Protein AF-A0A7C2ZK79-F1 (afdb_monomer)

Mean predicted aligned error: 15.98 Å

Secondary structure (DSSP, 8-state):
------HHHHHHHHH--HHHHHHHHHHHHHHHHHHHTTHHHHHHHHTSHHHHHHHHHHHHSHHHHHHHTTHHHH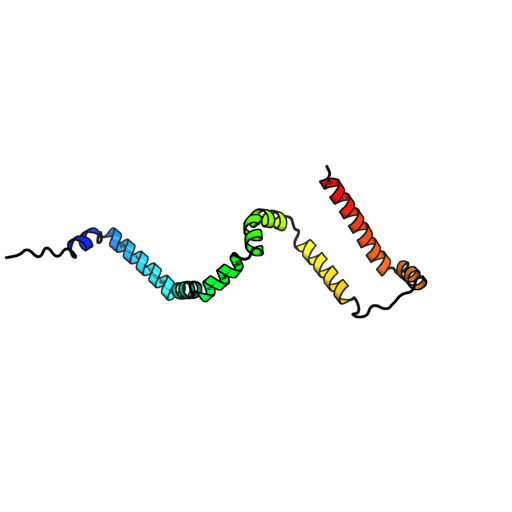HHHHTTS-HHHHHHHHHHHHHHHHHS-SSPPP--HHHHHHHTTSHHHHHHHHHHHHHHHHHHHHHHHT--

Sequence (144 aa):
MMAEKNIGSVKLDRILTEDKIEALDKTLQLLSKLNELGILDTVTDILEPEVIERAASLIINPSTLRIVDRIDQLTGTLGKIDYDTLEKRINLLNEALKSIPEKPKRIGLLGLLGELRDPDVQRGMGVLIELLKAIGKAAEKQQK

Structure (mmCIF, N/CA/C/O backbone):
data_AF-A0A7C2ZK79-F1
#
_entry.id   AF-A0A7C2ZK79-F1
#
loop_
_atom_site.group_PDB
_atom_site.id
_atom_site.type_symbol
_atom_site.label_atom_id
_atom_site.label_alt_id
_atom_site.label_comp_id
_atom_site.label_asym_id
_atom_site.label_entity_id
_atom_site.label_seq_id
_atom_site.pdbx_PDB_ins_code
_atom_site.Cartn_x
_atom_site.Cartn_y
_atom_site.Cartn_z
_atom_site.occupancy
_atom_site.B_iso_or_equiv
_atom_site.auth_seq_id
_atom_site.auth_comp_id
_atom_site.auth_asym_id
_atom_site.auth_atom_id
_atom_site.pdbx_PDB_model_num
ATOM 1 N N . MET A 1 1 ? -27.355 4.514 75.782 1.00 40.47 1 MET A N 1
ATOM 2 C CA . MET A 1 1 ? -27.438 3.362 74.862 1.00 40.47 1 MET A CA 1
ATOM 3 C C . MET A 1 1 ? -27.379 3.931 73.453 1.00 40.47 1 MET A C 1
ATOM 5 O O . MET A 1 1 ? -28.316 4.604 73.045 1.00 40.47 1 MET A O 1
ATOM 9 N N . MET A 1 2 ? -26.206 3.859 72.823 1.00 41.50 2 MET A N 1
ATOM 10 C CA . MET A 1 2 ? -25.909 4.542 71.561 1.00 41.50 2 MET A CA 1
ATOM 11 C C . MET A 1 2 ? -26.479 3.760 70.375 1.00 41.50 2 MET A C 1
ATOM 13 O O . MET A 1 2 ? -26.334 2.544 70.310 1.00 41.50 2 MET A O 1
ATOM 17 N N . ALA A 1 3 ? -27.125 4.470 69.451 1.00 49.81 3 ALA A N 1
ATOM 18 C CA . ALA A 1 3 ? -27.563 3.938 68.170 1.00 49.81 3 ALA A CA 1
ATOM 19 C C . ALA A 1 3 ? -26.399 4.015 67.171 1.00 49.81 3 ALA A C 1
ATOM 21 O O . ALA A 1 3 ? -26.182 5.048 66.538 1.00 49.81 3 ALA A O 1
ATOM 22 N N . GLU A 1 4 ? -25.654 2.921 67.019 1.00 47.38 4 GLU A N 1
ATOM 23 C CA . GLU A 1 4 ? -24.783 2.716 65.859 1.00 47.38 4 GLU A CA 1
ATOM 24 C C . GLU A 1 4 ? -25.659 2.459 64.629 1.00 47.38 4 GLU A C 1
ATOM 26 O O . GLU A 1 4 ? -26.012 1.331 64.283 1.00 47.38 4 GLU A O 1
ATOM 31 N N . LYS A 1 5 ? -26.061 3.540 63.960 1.00 54.28 5 LYS A N 1
ATOM 32 C CA . LYS A 1 5 ? -26.678 3.444 62.641 1.00 54.28 5 LYS A CA 1
ATOM 33 C C . LYS A 1 5 ? -25.572 3.121 61.640 1.00 54.28 5 LYS A C 1
ATOM 35 O O . LYS A 1 5 ? -24.847 4.002 61.191 1.00 54.28 5 LYS A O 1
ATOM 40 N N . ASN A 1 6 ? -25.441 1.834 61.341 1.00 50.75 6 ASN A N 1
ATOM 41 C CA . ASN A 1 6 ? -24.467 1.246 60.432 1.00 50.75 6 ASN A CA 1
ATOM 42 C C . ASN A 1 6 ? -24.589 1.852 59.013 1.00 50.75 6 ASN A C 1
ATOM 44 O O . ASN A 1 6 ? -25.442 1.452 58.217 1.00 50.75 6 ASN A O 1
ATOM 48 N N . ILE A 1 7 ? -23.745 2.845 58.708 1.00 53.59 7 ILE A N 1
ATOM 49 C CA . ILE A 1 7 ? -23.751 3.667 57.478 1.00 53.59 7 ILE A CA 1
ATOM 50 C C . ILE A 1 7 ? -23.552 2.819 56.199 1.00 53.59 7 ILE A C 1
ATOM 52 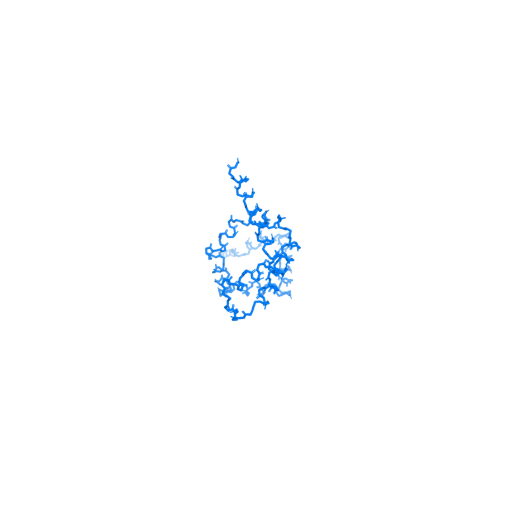O O . ILE A 1 7 ? -23.928 3.254 55.109 1.00 53.59 7 ILE A O 1
ATOM 56 N N . GLY A 1 8 ? -23.025 1.594 56.321 1.00 53.53 8 GLY A N 1
ATOM 57 C CA . GLY A 1 8 ? -22.882 0.649 55.208 1.00 53.53 8 GLY A CA 1
ATOM 58 C C . GLY A 1 8 ? -24.215 0.099 54.690 1.00 53.53 8 GLY A C 1
ATOM 59 O O . GLY A 1 8 ? -24.452 0.113 53.486 1.00 53.53 8 GLY A O 1
ATOM 60 N N . SER A 1 9 ? -25.120 -0.305 55.588 1.00 49.38 9 SER A N 1
ATOM 61 C CA . SER A 1 9 ? -26.393 -0.963 55.230 1.00 49.38 9 SER A CA 1
ATOM 62 C C . SER A 1 9 ? -27.324 -0.081 54.381 1.00 49.38 9 SER A C 1
ATOM 64 O O . SER A 1 9 ? -27.841 -0.510 53.358 1.00 49.38 9 SER A O 1
ATOM 66 N N . VAL A 1 10 ? -27.423 1.210 54.710 1.00 52.44 10 VAL A N 1
ATOM 67 C CA . VAL A 1 10 ? -28.353 2.155 54.058 1.00 52.44 10 VAL A CA 1
ATOM 68 C C . VAL A 1 10 ? -27.939 2.521 52.620 1.00 52.44 10 VAL A C 1
ATOM 70 O O . VAL A 1 10 ? -28.767 2.971 51.825 1.00 52.44 10 VAL A O 1
ATOM 73 N N . LYS A 1 11 ? -26.658 2.358 52.260 1.00 59.22 11 LYS A N 1
ATOM 74 C CA . LYS A 1 11 ? -26.168 2.617 50.893 1.00 59.22 11 LYS A CA 1
ATOM 75 C C . LYS A 1 11 ? -26.383 1.425 49.961 1.00 59.22 11 LYS A C 1
ATOM 77 O O . LYS A 1 11 ? -26.654 1.648 48.785 1.00 59.22 11 LYS A O 1
ATOM 82 N N . LEU A 1 12 ? -26.300 0.200 50.482 1.00 56.06 12 LEU A N 1
ATOM 83 C CA . LEU A 1 12 ? -26.567 -1.024 49.722 1.00 56.06 12 LEU A CA 1
ATOM 84 C C . LEU A 1 12 ? -28.049 -1.117 49.335 1.00 56.06 12 LEU A C 1
ATOM 86 O O . LEU A 1 12 ? -28.350 -1.307 48.160 1.00 56.06 12 LEU A O 1
ATOM 90 N N . ASP A 1 13 ? -28.965 -0.810 50.253 1.00 57.34 13 ASP A N 1
ATOM 91 C CA . ASP A 1 13 ? -30.415 -0.900 50.007 1.00 57.34 13 ASP A CA 1
ATOM 92 C C . ASP A 1 13 ? -30.933 0.071 48.922 1.00 57.34 13 ASP A C 1
ATOM 94 O O . ASP A 1 13 ? -31.960 -0.168 48.295 1.00 57.34 13 ASP A O 1
ATOM 98 N N . ARG A 1 14 ? -30.212 1.170 48.645 1.00 59.53 14 ARG A N 1
ATOM 99 C CA . ARG A 1 14 ? -30.534 2.118 47.552 1.00 59.53 14 ARG A CA 1
ATOM 100 C C . ARG A 1 14 ? -29.966 1.714 46.185 1.00 59.53 14 ARG A C 1
ATOM 102 O O . ARG A 1 14 ? -30.394 2.248 45.157 1.00 59.53 14 ARG A O 1
ATOM 109 N N . ILE A 1 15 ? -28.974 0.828 46.164 1.00 58.50 15 ILE A N 1
ATOM 110 C CA . ILE A 1 15 ? -28.309 0.335 44.947 1.00 58.50 15 ILE A CA 1
ATOM 111 C C . ILE A 1 15 ? -28.916 -1.012 44.521 1.00 58.50 15 ILE A C 1
ATOM 113 O O . ILE A 1 15 ? -28.990 -1.293 43.330 1.00 58.50 15 ILE A O 1
ATOM 117 N N . LEU A 1 16 ? -29.451 -1.775 45.474 1.00 61.22 16 LEU A N 1
ATOM 118 C CA . LEU A 1 16 ? -30.110 -3.071 45.307 1.00 61.22 16 LEU A CA 1
ATOM 119 C C . LEU A 1 16 ? -31.608 -2.930 44.969 1.00 61.22 16 LEU A C 1
ATOM 121 O O . LEU A 1 16 ? -32.470 -3.491 45.636 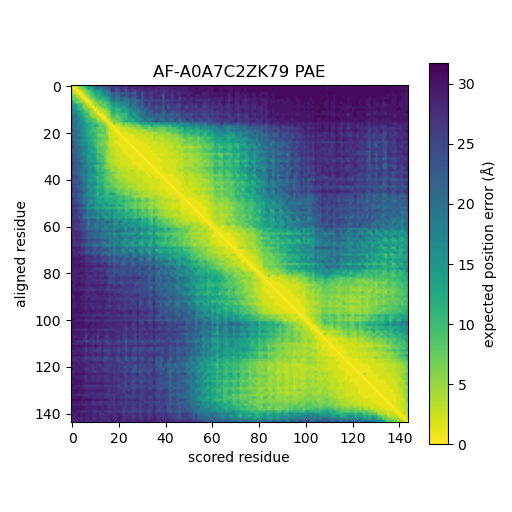1.00 61.22 16 LEU A O 1
ATOM 125 N N . THR A 1 17 ? -31.931 -2.151 43.935 1.00 70.94 17 THR A N 1
ATOM 126 C CA . THR A 1 17 ? -33.253 -2.281 43.283 1.00 70.94 17 THR A CA 1
ATOM 127 C C . THR A 1 17 ? -33.209 -3.508 42.378 1.00 70.94 17 THR A C 1
ATOM 129 O O . THR A 1 17 ? -32.166 -3.765 41.783 1.00 70.94 17 THR A O 1
ATOM 132 N N . GLU A 1 18 ? -34.305 -4.261 42.283 1.00 71.06 18 GLU A N 1
ATOM 133 C CA . GLU A 1 18 ? -34.374 -5.530 41.537 1.00 71.06 18 GLU A CA 1
ATOM 134 C C . GLU A 1 18 ? -33.827 -5.382 40.101 1.00 71.06 18 GLU A C 1
ATOM 136 O O . GLU A 1 18 ? -32.938 -6.129 39.696 1.00 71.06 18 GLU A O 1
ATOM 141 N N . ASP A 1 19 ? -34.188 -4.290 39.420 1.00 75.81 19 ASP A N 1
ATOM 142 C CA . ASP A 1 19 ? -33.691 -3.939 38.081 1.00 75.81 19 ASP A CA 1
ATOM 143 C C . ASP A 1 19 ? -32.167 -3.707 38.017 1.00 75.81 19 ASP A C 1
ATOM 145 O O . ASP A 1 19 ? -31.501 -4.061 37.041 1.00 75.81 19 ASP A O 1
ATOM 149 N N . LYS A 1 20 ? -31.576 -3.094 39.052 1.00 79.75 20 LYS A N 1
ATOM 150 C CA . LYS A 1 20 ? -30.123 -2.853 39.115 1.00 79.75 20 LYS A CA 1
ATOM 151 C C . LYS A 1 20 ? -29.357 -4.129 39.434 1.00 79.75 20 LYS A C 1
ATOM 153 O O . LYS A 1 20 ? -28.240 -4.291 38.947 1.00 79.75 20 LYS A O 1
ATOM 158 N N . ILE A 1 21 ? -29.950 -5.021 40.228 1.00 80.62 21 ILE A N 1
ATOM 159 C CA . ILE A 1 21 ? -29.392 -6.346 40.510 1.00 80.62 21 ILE A CA 1
ATOM 160 C C . ILE A 1 21 ? -29.382 -7.178 39.226 1.00 80.62 21 ILE A C 1
ATOM 162 O O . ILE A 1 21 ? -28.357 -7.773 38.908 1.00 80.62 21 ILE A O 1
ATOM 166 N N . GLU A 1 22 ? -30.460 -7.150 38.440 1.00 83.38 22 GLU A N 1
ATOM 167 C CA . GLU A 1 22 ? -30.522 -7.851 37.154 1.00 83.38 22 GLU A CA 1
ATOM 168 C C . GLU A 1 22 ? -29.519 -7.283 36.130 1.00 83.38 22 GLU A C 1
ATOM 170 O O . GLU A 1 22 ? -28.836 -8.032 35.429 1.00 83.38 22 GLU A O 1
ATOM 175 N N . ALA A 1 23 ? -29.377 -5.956 36.051 1.00 84.12 23 ALA A N 1
ATOM 176 C CA . ALA A 1 23 ? -28.387 -5.323 35.177 1.00 84.12 23 ALA A CA 1
ATOM 177 C C . ALA A 1 23 ? -26.939 -5.663 35.584 1.00 84.12 23 ALA A C 1
ATOM 179 O O . ALA A 1 23 ? -26.082 -5.877 34.718 1.00 84.12 23 ALA A O 1
ATOM 180 N N . LEU A 1 24 ? -26.665 -5.740 36.891 1.00 87.06 24 LEU A N 1
ATOM 181 C CA . LEU A 1 24 ? -25.377 -6.189 37.421 1.00 87.06 24 LEU A CA 1
ATOM 182 C C . LEU A 1 24 ? -25.127 -7.660 37.093 1.00 87.06 24 LEU A C 1
ATOM 184 O O . LEU A 1 24 ? -24.045 -7.975 36.609 1.00 87.06 24 LEU A O 1
ATOM 188 N N . ASP A 1 25 ? -26.120 -8.531 37.274 1.00 88.19 25 ASP A N 1
ATOM 189 C CA . ASP A 1 25 ? -26.020 -9.952 36.932 1.00 88.19 25 ASP A CA 1
ATOM 190 C C . ASP A 1 25 ? -25.711 -10.150 35.441 1.00 88.19 25 ASP A C 1
ATOM 192 O O . ASP A 1 25 ? -24.749 -10.827 35.086 1.00 88.19 25 ASP A O 1
ATOM 196 N N . LYS A 1 26 ? -26.421 -9.450 34.550 1.00 89.56 26 LYS A N 1
ATOM 197 C CA . LYS A 1 26 ? -26.140 -9.472 33.103 1.00 89.56 26 LYS A CA 1
ATOM 198 C C . LYS A 1 26 ? -24.738 -8.965 32.759 1.00 89.56 26 LYS A C 1
ATOM 200 O O . LYS A 1 26 ? -24.085 -9.521 31.877 1.00 89.56 26 LYS A O 1
ATOM 205 N N . THR A 1 27 ? -24.264 -7.927 33.448 1.00 91.38 27 THR A N 1
ATOM 206 C CA . THR A 1 27 ? -22.908 -7.386 33.253 1.00 91.38 27 THR A CA 1
ATOM 207 C C . THR A 1 27 ? -21.849 -8.376 33.730 1.00 91.38 27 THR A C 1
ATOM 209 O O . THR A 1 27 ? -20.861 -8.600 33.033 1.00 91.38 27 THR A O 1
ATOM 212 N N . LEU A 1 28 ? -22.069 -9.014 34.881 1.00 91.25 28 LEU A N 1
ATOM 213 C CA . LEU A 1 28 ? -21.190 -10.050 35.413 1.00 91.25 28 LEU A CA 1
ATOM 214 C C . LEU A 1 28 ? -21.165 -11.270 34.491 1.00 91.25 28 LEU A C 1
ATOM 216 O O . LEU A 1 28 ? -20.084 -11.735 34.159 1.00 91.25 28 LEU A O 1
ATOM 220 N N . GLN A 1 29 ? -22.316 -11.722 33.986 1.00 93.00 29 GLN A N 1
ATOM 221 C CA . GLN A 1 29 ? -22.384 -12.804 33.000 1.00 93.00 29 GLN A CA 1
ATOM 222 C C . GLN A 1 29 ? -21.651 -12.457 31.699 1.00 93.00 29 GLN A C 1
ATOM 224 O O . GLN A 1 29 ? -20.992 -13.319 31.119 1.00 93.00 29 GLN A O 1
ATOM 229 N N . LEU A 1 30 ? -21.748 -11.210 31.224 1.00 92.38 30 LEU A N 1
ATOM 230 C CA . LEU A 1 30 ? -20.982 -10.754 30.064 1.00 92.38 30 LEU A CA 1
ATOM 231 C C . LEU A 1 30 ? -19.480 -10.811 30.353 1.00 92.38 30 LEU A C 1
ATOM 233 O O . LEU A 1 30 ? -18.743 -11.382 29.556 1.00 92.38 30 LEU A O 1
ATOM 237 N N . LEU A 1 31 ? -19.035 -10.274 31.491 1.00 91.88 31 LEU A N 1
ATOM 238 C CA . LEU A 1 31 ? -17.630 -10.328 31.898 1.00 91.88 31 LEU A CA 1
ATOM 239 C C . LEU A 1 31 ? -17.140 -11.773 32.037 1.00 91.88 31 LEU A C 1
ATOM 241 O O . LEU A 1 31 ? -16.062 -12.088 31.546 1.00 91.88 31 LEU A O 1
ATOM 245 N N . SER A 1 32 ? -17.949 -12.667 32.610 1.00 92.75 32 SER A N 1
ATOM 246 C CA . SER A 1 32 ? -17.642 -14.097 32.697 1.00 92.75 32 SER A CA 1
ATOM 247 C C . SER A 1 32 ? -17.501 -14.734 31.318 1.00 92.75 32 SER A C 1
ATOM 249 O O . SER A 1 32 ? -16.518 -15.423 31.081 1.00 92.75 32 SER A O 1
ATOM 251 N N . LYS A 1 33 ? -18.406 -14.449 30.373 1.00 91.31 33 LYS A N 1
ATOM 252 C CA . LYS A 1 33 ? -18.291 -14.952 28.993 1.00 91.31 33 LYS A CA 1
ATOM 253 C C . LYS A 1 33 ? -17.056 -14.408 28.281 1.00 91.31 33 LYS A C 1
ATOM 255 O O . LYS A 1 33 ? -16.381 -15.150 27.579 1.00 91.31 33 LYS A O 1
ATOM 260 N N . LEU A 1 34 ? -16.744 -13.125 28.454 1.00 90.12 34 LEU A N 1
ATOM 261 C CA . LEU A 1 34 ? -15.533 -12.527 27.889 1.00 90.12 34 LEU A CA 1
ATOM 262 C C . LEU A 1 34 ? -14.268 -13.155 28.493 1.00 90.12 34 LEU A C 1
ATOM 264 O O . LEU A 1 34 ? -13.290 -13.355 27.776 1.00 90.12 34 LEU A O 1
ATOM 268 N N . ASN A 1 35 ? -14.300 -13.501 29.781 1.00 91.31 35 ASN A N 1
ATOM 269 C CA . ASN A 1 35 ? -13.225 -14.216 30.461 1.00 91.31 35 ASN A CA 1
ATOM 270 C C . ASN A 1 35 ? -13.077 -15.656 29.946 1.00 91.31 35 ASN A C 1
ATOM 272 O O . ASN A 1 35 ? -11.978 -16.080 29.619 1.00 91.31 35 ASN A O 1
ATOM 276 N N . GLU A 1 36 ? -14.180 -16.400 29.823 1.00 93.00 36 GLU A N 1
ATOM 277 C CA . GLU A 1 36 ? -14.195 -17.773 29.290 1.00 93.00 36 GLU A CA 1
ATOM 278 C C . GLU A 1 36 ? -13.681 -17.850 27.848 1.00 93.00 36 GLU A C 1
ATOM 280 O O . GLU A 1 36 ? -13.042 -18.827 27.464 1.00 93.00 36 GLU A O 1
ATOM 285 N N . LEU A 1 37 ? -13.937 -16.810 27.051 1.00 92.81 37 LEU A N 1
ATOM 286 C CA . LEU A 1 37 ? -13.442 -16.689 25.681 1.00 92.81 37 LEU A CA 1
ATOM 287 C C . LEU A 1 37 ? -11.978 -16.216 25.600 1.00 92.81 37 LEU A C 1
ATOM 289 O O . LEU A 1 37 ? -11.469 -16.055 24.492 1.00 92.81 37 LEU A O 1
ATOM 293 N N . GLY A 1 38 ? -11.314 -15.950 26.732 1.00 89.19 38 GLY A N 1
ATOM 294 C CA . GLY A 1 38 ? -9.945 -15.417 26.776 1.00 89.19 38 GLY A CA 1
ATOM 295 C C . GLY A 1 38 ? -9.820 -13.988 26.236 1.00 89.19 38 GLY A C 1
ATOM 296 O O . GLY A 1 38 ? -8.719 -13.506 25.972 1.00 89.19 38 GLY A O 1
ATOM 297 N N . ILE A 1 39 ? -10.945 -13.288 26.046 1.00 92.62 39 ILE A N 1
ATOM 298 C CA . ILE A 1 39 ? -10.963 -11.911 25.537 1.00 92.62 39 ILE A CA 1
ATOM 299 C C . ILE A 1 39 ? -10.427 -10.963 26.604 1.00 92.62 39 ILE A C 1
ATOM 301 O O . ILE A 1 39 ? -9.708 -10.029 26.263 1.00 92.62 39 ILE A O 1
ATOM 305 N N . LEU A 1 40 ? -10.753 -11.196 27.882 1.00 90.62 40 LEU A N 1
ATOM 306 C CA . LEU A 1 40 ? -10.204 -10.382 28.969 1.00 90.62 40 LEU A CA 1
ATOM 307 C C . LEU A 1 40 ? -8.683 -10.519 29.046 1.00 90.62 40 LEU A C 1
ATOM 309 O O . LEU A 1 40 ? -8.015 -9.493 29.068 1.00 90.62 40 LEU A O 1
ATOM 313 N N . ASP A 1 41 ? -8.154 -11.742 28.970 1.00 89.69 41 ASP A N 1
ATOM 314 C CA . ASP A 1 41 ? -6.707 -11.988 28.938 1.00 89.69 41 ASP A CA 1
ATOM 315 C C . ASP A 1 41 ? -6.061 -11.310 27.723 1.00 89.69 41 ASP A C 1
ATOM 317 O O . ASP A 1 41 ? -5.110 -10.558 27.871 1.00 89.69 41 ASP A O 1
ATOM 321 N N . THR A 1 42 ? -6.660 -11.439 26.534 1.00 89.44 42 THR A N 1
ATOM 322 C CA . THR A 1 42 ? -6.178 -10.760 25.316 1.00 89.44 42 THR A CA 1
ATOM 323 C C . THR A 1 42 ? -6.161 -9.235 25.468 1.00 89.44 42 THR A C 1
ATOM 325 O O . THR A 1 42 ? -5.234 -8.566 25.014 1.00 89.44 42 THR A O 1
ATOM 328 N N . VAL A 1 43 ? -7.195 -8.652 26.084 1.00 88.31 43 VAL A N 1
ATOM 329 C CA . VAL A 1 43 ? -7.242 -7.210 26.362 1.00 88.31 43 VAL A CA 1
ATOM 330 C C . VAL A 1 43 ? -6.160 -6.834 27.369 1.00 88.31 43 VAL A C 1
ATOM 332 O O . VAL A 1 43 ? -5.512 -5.808 27.187 1.00 88.31 43 VAL A O 1
ATOM 335 N N . THR A 1 44 ? -5.931 -7.649 28.396 1.00 86.94 44 THR A N 1
ATOM 336 C CA . THR A 1 44 ? -4.856 -7.439 29.370 1.00 86.94 44 THR A CA 1
ATOM 337 C C . THR A 1 44 ? -3.477 -7.505 28.714 1.00 86.94 44 THR A C 1
ATOM 339 O O . THR A 1 44 ? -2.691 -6.584 28.920 1.00 86.94 44 THR A O 1
ATOM 342 N N . ASP A 1 45 ? -3.231 -8.493 27.856 1.00 89.00 45 ASP A N 1
ATOM 343 C CA . ASP A 1 45 ? -1.983 -8.657 27.103 1.00 89.00 45 ASP A CA 1
ATOM 344 C C . ASP A 1 45 ? -1.735 -7.468 26.157 1.00 89.00 45 ASP A C 1
ATOM 346 O O . ASP A 1 45 ? -0.622 -6.964 26.031 1.00 89.00 45 ASP A O 1
ATOM 350 N N . ILE A 1 46 ? -2.782 -6.949 25.504 1.00 86.88 46 ILE A N 1
ATOM 351 C CA . ILE A 1 46 ? -2.674 -5.755 24.645 1.00 86.88 46 ILE A CA 1
ATOM 352 C C . ILE A 1 46 ? -2.381 -4.491 25.464 1.00 86.88 46 ILE A C 1
ATOM 354 O O . ILE A 1 46 ? -1.730 -3.569 24.966 1.00 86.88 46 ILE A O 1
ATOM 358 N N . LEU A 1 47 ? -2.879 -4.429 26.700 1.00 89.50 47 LEU A N 1
ATOM 359 C CA . LEU A 1 47 ? -2.654 -3.319 27.623 1.00 89.50 47 LEU A CA 1
ATOM 360 C C . LEU A 1 47 ? -1.294 -3.395 28.332 1.00 89.50 47 LEU A C 1
ATOM 362 O O . LEU A 1 47 ? -0.973 -2.475 29.090 1.00 89.50 47 LEU A O 1
ATOM 366 N N . GLU A 1 48 ? -0.491 -4.435 28.082 1.00 93.31 48 GLU A N 1
ATOM 367 C CA . GLU A 1 48 ? 0.880 -4.500 28.577 1.00 93.31 48 GLU A CA 1
ATOM 368 C C . GLU A 1 48 ? 1.671 -3.256 28.134 1.00 93.31 48 GLU A C 1
ATOM 370 O O . GLU A 1 48 ? 1.590 -2.849 26.965 1.00 93.31 48 GLU A O 1
ATOM 375 N N . PRO A 1 49 ? 2.449 -2.632 29.040 1.00 89.69 49 PRO A N 1
ATOM 376 C CA . PRO A 1 49 ? 3.200 -1.416 28.740 1.00 89.69 49 PRO A CA 1
ATOM 377 C C . PRO A 1 49 ? 4.057 -1.529 27.478 1.00 89.69 49 PRO A C 1
ATOM 379 O O . PRO A 1 49 ? 4.106 -0.591 26.687 1.00 89.69 49 PRO A O 1
ATOM 382 N N . GLU A 1 50 ? 4.677 -2.684 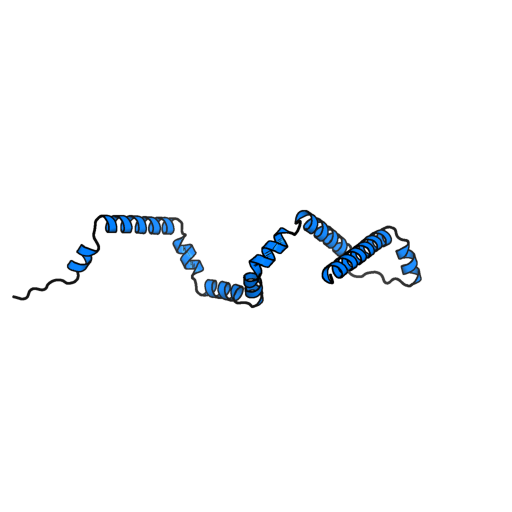27.251 1.00 88.62 50 GLU A N 1
ATOM 383 C CA . GLU A 1 50 ? 5.538 -2.960 26.105 1.00 88.62 50 GLU A CA 1
ATOM 384 C C . GLU A 1 50 ? 4.758 -2.977 24.783 1.00 88.62 50 GLU A C 1
ATOM 386 O O . GLU A 1 50 ? 5.257 -2.506 23.754 1.00 88.62 50 GLU A O 1
ATOM 391 N N . VAL A 1 51 ? 3.536 -3.514 24.791 1.00 87.12 51 VAL A N 1
ATOM 392 C CA . VAL A 1 51 ? 2.654 -3.558 23.617 1.00 87.12 51 VAL A CA 1
ATOM 393 C C . VAL A 1 51 ? 2.102 -2.168 23.331 1.00 87.12 51 VAL A C 1
ATOM 395 O O . VAL A 1 51 ? 2.141 -1.719 22.182 1.00 87.12 51 VAL A O 1
ATOM 398 N N . ILE A 1 52 ? 1.679 -1.449 24.372 1.00 88.69 52 ILE A N 1
ATOM 399 C CA . ILE A 1 52 ? 1.217 -0.065 24.264 1.00 88.69 52 ILE A CA 1
ATOM 400 C C . ILE A 1 52 ? 2.338 0.854 23.779 1.00 88.69 52 ILE A C 1
ATOM 402 O O . ILE A 1 52 ? 2.099 1.669 22.893 1.00 88.69 52 ILE A O 1
ATOM 406 N N . GLU A 1 53 ? 3.566 0.710 24.275 1.00 87.75 53 GLU A N 1
ATOM 407 C CA . GLU A 1 53 ? 4.717 1.511 23.844 1.00 87.75 53 GLU A CA 1
ATOM 408 C C . GLU A 1 53 ? 5.097 1.216 22.385 1.00 87.75 53 GLU A C 1
ATOM 410 O O . GLU A 1 53 ? 5.334 2.136 21.594 1.00 87.75 53 GLU A O 1
ATOM 415 N N . ARG A 1 54 ? 5.090 -0.058 21.974 1.00 86.12 54 ARG A N 1
ATOM 416 C CA . ARG A 1 54 ? 5.314 -0.442 20.570 1.00 86.12 54 ARG A CA 1
ATOM 417 C C . ARG A 1 54 ? 4.211 0.093 19.661 1.00 86.12 54 ARG A C 1
ATOM 419 O O . ARG A 1 54 ? 4.518 0.695 18.635 1.00 86.12 54 ARG A O 1
ATOM 426 N N . ALA A 1 55 ? 2.945 -0.055 20.037 1.00 83.62 55 ALA A N 1
ATOM 427 C CA . ALA A 1 55 ? 1.823 0.488 19.276 1.00 83.62 55 ALA A CA 1
ATOM 428 C C . ALA A 1 55 ? 1.894 2.021 19.197 1.00 83.62 55 ALA A C 1
ATOM 430 O O . ALA A 1 55 ? 1.773 2.596 18.115 1.00 83.62 55 ALA A O 1
ATOM 431 N N . ALA A 1 56 ? 2.180 2.682 20.318 1.00 83.00 56 ALA A N 1
ATOM 432 C CA . ALA A 1 56 ? 2.348 4.124 20.391 1.00 83.00 56 ALA A CA 1
ATOM 433 C C . ALA A 1 56 ? 3.518 4.591 19.519 1.00 83.00 56 ALA A C 1
ATOM 435 O O . ALA A 1 56 ? 3.349 5.526 18.751 1.00 83.00 56 ALA A O 1
ATOM 436 N N . SER A 1 57 ? 4.674 3.926 19.544 1.00 83.31 57 SER A N 1
ATOM 437 C CA . SER A 1 57 ? 5.816 4.297 18.692 1.00 83.31 57 SER A CA 1
ATOM 438 C C . SER A 1 57 ? 5.531 4.114 17.196 1.00 83.31 57 SER A C 1
ATOM 440 O O . SER A 1 57 ? 5.964 4.933 16.381 1.00 83.31 57 SER A O 1
ATOM 442 N N . LEU A 1 58 ? 4.750 3.097 16.818 1.00 82.00 58 LEU A N 1
ATOM 443 C CA . LEU A 1 58 ? 4.303 2.900 15.439 1.00 82.00 58 LEU A CA 1
ATOM 444 C C . LEU A 1 58 ? 3.304 3.975 14.998 1.00 82.00 58 LEU A C 1
ATOM 446 O O . LEU A 1 58 ? 3.376 4.420 13.853 1.00 82.00 58 LEU A O 1
ATOM 450 N N . ILE A 1 59 ? 2.410 4.413 15.887 1.00 82.00 59 ILE A N 1
ATOM 451 C CA . ILE A 1 59 ? 1.367 5.407 15.587 1.00 82.00 59 ILE A CA 1
ATOM 452 C C . ILE A 1 59 ? 1.909 6.841 15.638 1.00 82.00 59 ILE A C 1
ATOM 454 O O . ILE A 1 59 ? 1.600 7.640 14.759 1.00 82.00 59 ILE A O 1
ATOM 458 N N . ILE A 1 60 ? 2.736 7.164 16.635 1.00 83.38 60 ILE A N 1
ATOM 459 C CA . ILE A 1 60 ? 3.265 8.512 16.912 1.00 83.38 60 ILE A CA 1
ATOM 460 C C . ILE A 1 60 ? 4.419 8.870 15.967 1.00 83.38 60 ILE A C 1
ATOM 462 O O . ILE A 1 60 ? 4.823 10.033 15.888 1.00 83.38 60 ILE A O 1
ATOM 466 N N . ASN A 1 61 ? 4.952 7.912 15.201 1.00 85.00 61 ASN A N 1
ATOM 467 C CA . ASN A 1 61 ? 5.961 8.265 14.216 1.00 85.00 61 ASN A CA 1
ATOM 468 C C . ASN A 1 61 ? 5.375 9.250 13.168 1.00 85.00 61 ASN A C 1
ATOM 470 O O . ASN A 1 61 ? 4.214 9.128 12.760 1.00 85.00 61 ASN A O 1
ATOM 474 N N . PRO A 1 62 ? 6.173 10.217 12.676 1.00 80.31 62 PRO A N 1
ATOM 475 C CA . PRO A 1 62 ? 5.685 11.241 11.751 1.00 80.31 62 PRO A CA 1
ATOM 476 C C . PRO A 1 62 ? 5.117 10.703 10.431 1.00 80.31 62 PRO A C 1
ATOM 478 O O . PRO A 1 62 ? 4.346 11.395 9.771 1.00 80.31 62 PRO A O 1
ATOM 481 N N . SER A 1 63 ? 5.513 9.502 10.009 1.00 81.25 63 SER A N 1
ATOM 482 C CA . SER A 1 63 ? 5.048 8.894 8.758 1.00 81.25 63 SER A CA 1
ATOM 483 C C . SER A 1 63 ? 3.639 8.325 8.909 1.00 81.25 63 SER A C 1
ATOM 485 O O . SER A 1 63 ? 2.801 8.545 8.038 1.00 81.25 63 SER A O 1
ATOM 487 N N . THR A 1 64 ? 3.354 7.661 10.027 1.00 84.62 64 THR A N 1
ATOM 488 C CA . THR A 1 64 ? 2.036 7.105 10.341 1.00 84.62 64 THR A CA 1
ATOM 489 C C . THR A 1 64 ? 1.027 8.212 10.611 1.00 84.62 64 THR A C 1
ATOM 491 O O . THR A 1 64 ? -0.060 8.176 10.041 1.00 84.62 64 THR A O 1
ATOM 494 N N . LEU A 1 65 ? 1.403 9.252 11.366 1.00 83.31 65 LEU A N 1
ATOM 495 C CA . LEU A 1 65 ? 0.539 10.421 11.579 1.00 83.31 65 LEU A CA 1
ATOM 496 C C . LEU A 1 65 ? 0.144 11.087 10.252 1.00 83.31 65 LEU A C 1
ATOM 498 O O . LEU A 1 65 ? -1.030 11.344 10.015 1.00 83.31 65 LEU A O 1
ATOM 502 N N . ARG A 1 66 ? 1.093 11.254 9.320 1.00 83.50 66 ARG A N 1
ATOM 503 C CA . ARG A 1 66 ? 0.803 11.786 7.974 1.00 83.50 66 ARG A CA 1
ATOM 504 C C . ARG A 1 66 ? -0.155 10.914 7.163 1.00 83.50 66 ARG A C 1
ATOM 506 O O . ARG A 1 66 ? -0.876 11.452 6.326 1.00 83.50 66 ARG A O 1
ATOM 513 N N . ILE A 1 67 ? -0.117 9.595 7.350 1.00 83.81 67 ILE A N 1
ATOM 514 C CA . ILE A 1 67 ? -1.039 8.657 6.697 1.00 83.81 67 ILE A CA 1
ATOM 515 C C . ILE A 1 67 ? -2.430 8.790 7.310 1.00 83.81 67 ILE A C 1
ATOM 517 O O . ILE A 1 67 ? -3.393 8.894 6.559 1.00 83.81 67 ILE A O 1
ATOM 521 N N . VAL A 1 68 ? -2.530 8.833 8.642 1.00 83.31 68 VAL A N 1
ATOM 522 C CA . VAL A 1 68 ? -3.799 9.009 9.367 1.00 83.31 68 VAL A CA 1
ATOM 523 C C . VAL A 1 68 ? -4.463 10.331 8.981 1.00 83.31 68 VAL A C 1
ATOM 525 O O . VAL A 1 68 ? -5.621 10.328 8.572 1.00 83.31 68 VAL A O 1
ATOM 528 N N . ASP A 1 69 ? -3.710 11.433 8.971 1.00 84.12 69 ASP A N 1
ATOM 529 C CA . ASP A 1 69 ? -4.202 12.766 8.581 1.00 84.12 69 ASP A CA 1
ATOM 530 C C . ASP A 1 69 ? -4.698 12.832 7.128 1.00 84.12 69 ASP A C 1
ATOM 532 O O . ASP A 1 69 ? -5.412 13.755 6.733 1.00 84.12 69 ASP A O 1
ATOM 536 N N . ARG A 1 70 ? -4.280 11.875 6.295 1.00 85.00 70 ARG A N 1
ATOM 537 C CA . ARG A 1 70 ? -4.594 11.823 4.863 1.00 85.00 70 ARG A CA 1
ATOM 538 C C . ARG A 1 70 ? -5.311 10.541 4.481 1.00 85.00 70 ARG A C 1
ATOM 540 O O . ARG A 1 70 ? -5.375 10.236 3.290 1.00 85.00 70 ARG A O 1
ATOM 547 N N . ILE A 1 71 ? -5.859 9.797 5.440 1.00 84.12 71 ILE A N 1
ATOM 548 C CA . ILE A 1 71 ? -6.404 8.467 5.166 1.00 84.12 71 ILE A CA 1
ATOM 549 C C . ILE A 1 71 ? -7.612 8.541 4.232 1.00 84.12 71 ILE A C 1
ATOM 551 O O . ILE A 1 71 ? -7.732 7.722 3.328 1.00 84.12 71 ILE A O 1
ATOM 555 N N . ASP A 1 72 ? -8.426 9.591 4.332 1.00 79.12 72 ASP A N 1
ATOM 556 C CA . ASP A 1 72 ? -9.555 9.838 3.426 1.00 79.12 72 ASP A CA 1
ATOM 557 C C . ASP A 1 72 ? -9.093 10.182 1.998 1.00 79.12 72 ASP A C 1
ATOM 559 O O . ASP A 1 72 ? -9.675 9.756 0.999 1.00 79.12 72 ASP A O 1
ATOM 563 N N . GLN A 1 73 ? -7.987 10.920 1.876 1.00 80.38 73 GLN A N 1
ATOM 564 C CA . GLN A 1 73 ? -7.385 11.239 0.578 1.00 80.38 73 GLN A CA 1
ATOM 565 C C . GLN A 1 73 ? -6.714 10.006 -0.038 1.00 80.38 73 GLN A C 1
ATOM 567 O O . GLN A 1 73 ? -6.810 9.784 -1.248 1.00 80.38 73 GLN A O 1
ATOM 572 N N . LEU A 1 74 ? -6.053 9.194 0.788 1.00 79.38 74 LEU A N 1
ATOM 573 C CA . LEU A 1 74 ? -5.424 7.941 0.390 1.00 79.38 74 LEU A CA 1
ATOM 574 C C . LEU A 1 74 ? -6.471 6.921 -0.033 1.00 79.38 74 LEU A C 1
ATOM 576 O O . LEU A 1 74 ? -6.347 6.385 -1.123 1.00 79.38 74 LEU A O 1
ATOM 580 N N . THR A 1 75 ? -7.529 6.702 0.743 1.00 77.44 75 THR A N 1
ATOM 581 C CA . THR A 1 75 ? -8.625 5.784 0.385 1.00 77.44 75 THR A CA 1
ATOM 582 C C . THR A 1 75 ? -9.325 6.218 -0.900 1.00 77.44 75 THR A C 1
ATOM 584 O O . THR A 1 75 ? -9.532 5.392 -1.788 1.00 77.44 75 THR A O 1
ATOM 587 N N . GLY A 1 76 ? -9.587 7.517 -1.081 1.00 76.31 76 GLY A N 1
ATOM 588 C CA . GLY A 1 76 ? -10.146 8.051 -2.326 1.00 76.31 76 GLY A CA 1
ATOM 589 C C . GLY A 1 76 ? -9.203 7.970 -3.534 1.00 76.31 76 GLY A C 1
ATOM 590 O O . GLY A 1 76 ? -9.667 7.954 -4.674 1.00 76.31 76 GLY A O 1
ATOM 591 N N . THR A 1 77 ? -7.888 7.919 -3.313 1.00 75.50 77 THR A N 1
ATOM 592 C CA . THR A 1 77 ? -6.886 7.747 -4.380 1.00 75.50 77 THR A CA 1
ATOM 593 C C . THR A 1 77 ? -6.677 6.272 -4.701 1.00 75.50 77 THR A C 1
ATOM 595 O O . THR A 1 77 ? -6.704 5.901 -5.868 1.00 75.50 77 THR A O 1
ATOM 598 N N . LEU A 1 78 ? -6.546 5.428 -3.678 1.00 74.94 78 LEU A N 1
ATOM 599 C CA . LEU A 1 78 ? -6.411 3.976 -3.768 1.00 74.94 78 LEU A CA 1
ATOM 600 C C . LEU A 1 78 ? -7.653 3.336 -4.397 1.00 74.94 78 LEU A C 1
ATOM 602 O O . LEU A 1 78 ? -7.516 2.489 -5.267 1.00 74.94 78 LEU A O 1
ATOM 606 N N . GLY A 1 79 ? -8.856 3.816 -4.069 1.00 75.44 79 GLY A N 1
ATOM 607 C CA . GLY A 1 79 ? -10.098 3.354 -4.697 1.00 75.44 79 GLY A CA 1
ATOM 608 C C . GLY A 1 79 ? -10.236 3.722 -6.182 1.00 75.44 79 GLY A C 1
ATOM 609 O O . GLY A 1 79 ? -11.092 3.175 -6.869 1.00 75.44 79 GLY A O 1
ATOM 610 N N . LYS A 1 80 ? -9.401 4.635 -6.696 1.00 77.75 80 LYS A N 1
ATOM 611 C CA . LYS A 1 80 ? -9.315 4.964 -8.131 1.00 77.75 80 LYS A CA 1
ATOM 612 C C . LYS A 1 80 ? -8.239 4.155 -8.854 1.00 77.75 80 LYS A C 1
ATOM 614 O O . LYS A 1 80 ? -8.133 4.257 -10.076 1.00 77.75 80 LYS A O 1
ATOM 619 N N . ILE A 1 81 ? -7.420 3.402 -8.121 1.00 78.94 81 ILE A N 1
ATOM 620 C CA . ILE A 1 81 ? -6.423 2.514 -8.705 1.00 78.94 81 ILE A CA 1
ATOM 621 C C . ILE A 1 81 ? -7.138 1.238 -9.133 1.00 78.94 81 ILE A C 1
ATOM 623 O O . ILE A 1 81 ? -7.741 0.540 -8.325 1.00 78.94 81 ILE A O 1
ATOM 627 N N . ASP A 1 82 ? -7.036 0.917 -10.415 1.00 82.12 82 ASP A N 1
ATOM 628 C CA . ASP A 1 82 ? -7.341 -0.422 -10.900 1.00 82.12 82 ASP A CA 1
ATOM 629 C C . ASP A 1 82 ? -6.211 -1.365 -10.454 1.00 82.12 82 ASP A C 1
ATOM 631 O O . ASP A 1 82 ? -5.106 -1.346 -11.012 1.00 82.12 82 ASP A O 1
ATOM 635 N N . TYR A 1 83 ? -6.481 -2.133 -9.395 1.00 79.62 83 TYR A N 1
ATOM 636 C CA . TYR A 1 83 ? -5.524 -3.050 -8.777 1.00 79.62 83 TYR A CA 1
ATOM 637 C C . TYR A 1 83 ? -5.059 -4.148 -9.739 1.00 79.62 83 TYR A C 1
ATOM 639 O O . TYR A 1 83 ? -3.863 -4.433 -9.772 1.00 79.62 83 TYR A O 1
ATOM 647 N N . ASP A 1 84 ? -5.943 -4.682 -10.585 1.00 83.06 84 ASP A N 1
ATOM 648 C CA . ASP A 1 84 ? -5.600 -5.730 -11.554 1.00 83.06 84 ASP A CA 1
ATOM 649 C C . ASP A 1 84 ? -4.640 -5.194 -12.620 1.00 83.06 84 ASP A C 1
ATOM 651 O O . ASP A 1 84 ? -3.677 -5.853 -13.031 1.00 83.06 84 ASP A O 1
ATOM 655 N N . THR A 1 85 ? -4.889 -3.966 -13.080 1.00 83.94 85 THR A N 1
ATOM 656 C CA . THR A 1 85 ? -4.005 -3.286 -14.028 1.00 83.94 85 THR A CA 1
ATOM 657 C C . THR A 1 85 ? -2.664 -2.931 -13.383 1.00 83.94 85 THR A C 1
ATOM 659 O O . THR A 1 85 ? -1.622 -3.053 -14.038 1.00 83.94 85 THR A O 1
ATOM 662 N N . LEU A 1 86 ? -2.658 -2.494 -12.121 1.00 84.56 86 LEU A N 1
ATOM 663 C CA . LEU A 1 86 ? -1.431 -2.168 -11.393 1.00 84.56 86 LEU A CA 1
ATOM 664 C C . LEU A 1 86 ? -0.574 -3.416 -11.142 1.00 84.56 86 LEU A C 1
ATOM 666 O O . LEU A 1 86 ? 0.623 -3.393 -11.428 1.00 84.56 86 LEU A O 1
ATOM 670 N N . GLU A 1 87 ? -1.179 -4.507 -10.674 1.00 84.75 87 GLU A N 1
ATOM 671 C CA . GLU A 1 87 ? -0.495 -5.771 -10.393 1.00 84.75 87 GLU A CA 1
ATOM 672 C C . GLU A 1 87 ? 0.182 -6.328 -11.649 1.00 84.75 87 GLU A C 1
ATOM 674 O O . GLU A 1 87 ? 1.383 -6.613 -11.637 1.00 84.75 87 GLU A O 1
ATOM 679 N N . LYS A 1 88 ? -0.541 -6.387 -12.776 1.00 85.12 88 LYS A N 1
ATOM 680 C CA . LYS A 1 88 ? 0.023 -6.834 -14.063 1.00 85.12 88 LYS A CA 1
ATOM 681 C C . LYS A 1 88 ? 1.236 -6.001 -14.482 1.00 85.12 88 LYS A C 1
ATOM 683 O O . LYS A 1 88 ? 2.221 -6.551 -14.972 1.00 85.12 88 LYS A O 1
ATOM 688 N N . ARG A 1 89 ? 1.190 -4.680 -14.279 1.00 85.31 89 ARG A N 1
ATOM 689 C CA . ARG A 1 89 ? 2.307 -3.775 -14.608 1.00 85.31 89 ARG A CA 1
ATOM 690 C C . ARG A 1 89 ? 3.504 -3.984 -13.684 1.00 85.31 89 ARG A C 1
ATOM 692 O O . ARG A 1 89 ? 4.630 -4.009 -14.170 1.00 85.31 89 ARG A O 1
ATOM 699 N N . ILE A 1 90 ? 3.275 -4.155 -12.382 1.00 88.38 90 ILE A N 1
ATOM 700 C CA . ILE A 1 90 ? 4.342 -4.427 -11.408 1.00 88.38 90 ILE A CA 1
ATOM 701 C C . ILE A 1 90 ? 5.010 -5.773 -11.703 1.00 88.38 90 ILE A C 1
ATOM 703 O O . ILE A 1 90 ? 6.237 -5.852 -11.688 1.00 88.38 90 ILE A O 1
ATOM 707 N N . ASN A 1 91 ? 4.234 -6.806 -12.029 1.00 87.88 91 ASN A N 1
ATOM 708 C CA . ASN A 1 91 ? 4.774 -8.126 -12.353 1.00 87.88 91 ASN A CA 1
ATOM 709 C C . ASN A 1 91 ? 5.631 -8.095 -13.624 1.00 87.88 91 ASN A C 1
ATOM 711 O O . ASN A 1 91 ? 6.761 -8.581 -13.596 1.00 87.88 91 ASN A O 1
ATOM 715 N N . LEU A 1 92 ? 5.163 -7.425 -14.685 1.00 85.31 92 LEU A N 1
ATOM 716 C CA . LEU A 1 92 ? 5.961 -7.203 -15.899 1.00 85.31 92 LEU A CA 1
ATOM 717 C C . LEU A 1 92 ? 7.283 -6.478 -15.603 1.00 85.31 92 LEU A C 1
ATOM 719 O O . LEU A 1 92 ? 8.330 -6.865 -16.120 1.00 85.31 92 LEU A O 1
ATOM 723 N N . LEU A 1 93 ? 7.256 -5.444 -14.754 1.00 87.06 93 LEU A N 1
ATOM 724 C CA . LEU A 1 93 ? 8.472 -4.735 -14.342 1.00 87.06 93 LEU A CA 1
ATOM 725 C C . LEU A 1 93 ? 9.415 -5.637 -13.538 1.00 87.06 93 LEU A C 1
ATOM 727 O O . LEU A 1 93 ? 10.622 -5.614 -13.761 1.00 87.06 93 LEU A O 1
ATOM 731 N N . ASN A 1 94 ? 8.882 -6.441 -12.621 1.00 87.25 94 ASN A N 1
ATOM 732 C CA . ASN A 1 94 ? 9.674 -7.347 -11.795 1.00 87.25 94 ASN A CA 1
ATOM 733 C C . ASN A 1 94 ? 10.357 -8.437 -12.639 1.00 87.25 94 ASN A C 1
ATOM 735 O O . ASN A 1 94 ? 11.540 -8.716 -12.454 1.00 87.25 94 ASN A O 1
ATOM 739 N N . GLU A 1 95 ? 9.641 -9.026 -13.599 1.00 86.69 95 GLU A N 1
ATOM 740 C CA . GLU A 1 95 ? 10.210 -9.988 -14.551 1.00 86.69 95 GLU A CA 1
ATOM 741 C C . GLU A 1 95 ? 11.307 -9.354 -15.413 1.00 86.69 95 GLU A C 1
ATOM 743 O O . GLU A 1 95 ? 12.396 -9.921 -15.536 1.00 86.69 95 GLU A O 1
ATOM 748 N N . ALA A 1 96 ? 11.069 -8.143 -15.931 1.00 84.56 96 ALA A N 1
ATOM 749 C CA . ALA A 1 96 ? 12.072 -7.402 -16.688 1.00 84.56 96 ALA A CA 1
ATOM 750 C C . ALA A 1 96 ? 13.335 -7.143 -15.850 1.00 84.56 96 ALA A C 1
ATOM 752 O O . ALA A 1 96 ? 14.438 -7.420 -16.313 1.00 84.56 96 ALA A O 1
ATOM 753 N N . LEU A 1 97 ? 13.191 -6.694 -14.599 1.00 86.19 97 LEU A N 1
ATOM 754 C CA . LEU A 1 97 ? 14.322 -6.439 -13.700 1.00 86.19 97 LEU A CA 1
ATOM 755 C C . LEU A 1 97 ? 15.118 -7.710 -13.373 1.00 86.19 97 LEU A C 1
ATOM 757 O O . LEU A 1 97 ? 16.345 -7.662 -13.369 1.00 86.19 97 LEU A O 1
ATOM 761 N N . LYS A 1 98 ? 14.451 -8.852 -13.160 1.00 86.62 98 LYS A N 1
ATOM 762 C CA . LYS A 1 98 ? 15.119 -10.149 -12.932 1.00 86.62 98 LYS A CA 1
ATOM 763 C C . LYS A 1 98 ? 15.923 -10.628 -14.139 1.00 86.62 98 LYS A C 1
ATOM 765 O O . LYS A 1 98 ? 16.899 -11.352 -13.972 1.00 86.62 98 LYS A O 1
ATOM 770 N N . SER A 1 99 ? 15.501 -10.251 -15.344 1.00 83.56 99 SER A N 1
ATOM 771 C CA . SER A 1 99 ? 16.185 -10.622 -16.586 1.00 83.56 99 SER A CA 1
ATOM 772 C C . SER A 1 99 ? 17.435 -9.779 -16.869 1.00 83.56 99 SER A C 1
ATOM 774 O O . SER A 1 99 ? 18.233 -10.142 -17.736 1.00 83.56 99 SER A O 1
ATOM 776 N N . ILE A 1 100 ? 17.640 -8.679 -16.131 1.00 83.88 100 ILE A N 1
ATOM 777 C CA . ILE A 1 100 ? 18.837 -7.849 -16.256 1.00 83.88 100 ILE A CA 1
ATOM 778 C C . ILE A 1 100 ? 20.010 -8.593 -15.603 1.00 83.88 100 ILE A C 1
ATOM 780 O O . ILE A 1 100 ? 19.985 -8.847 -14.399 1.00 83.88 100 ILE A O 1
ATOM 784 N N . PRO A 1 101 ? 21.068 -8.930 -16.359 1.00 80.75 101 PRO A N 1
ATOM 785 C CA . PRO A 1 101 ? 22.239 -9.572 -15.780 1.00 80.75 101 PRO A CA 1
ATOM 786 C C . PRO A 1 101 ? 22.936 -8.622 -14.797 1.00 80.75 101 PRO A C 1
ATOM 788 O O . PRO A 1 101 ? 23.121 -7.444 -15.102 1.00 80.75 101 PRO A O 1
ATOM 791 N N . GLU A 1 102 ? 23.414 -9.147 -13.662 1.00 81.69 102 GLU A N 1
ATOM 792 C CA . GLU A 1 102 ? 24.109 -8.365 -12.617 1.00 81.69 102 GLU A CA 1
ATOM 793 C C . GLU A 1 102 ? 25.295 -7.542 -13.148 1.00 81.69 102 GLU A C 1
ATOM 795 O O . GLU A 1 102 ? 25.663 -6.512 -12.585 1.00 81.69 102 GLU A O 1
ATOM 800 N N . LYS A 1 103 ? 25.910 -7.994 -14.247 1.00 82.25 103 LYS A N 1
ATOM 801 C CA . LYS A 1 103 ? 26.975 -7.282 -14.956 1.00 82.25 103 LYS A CA 1
ATOM 802 C C . LYS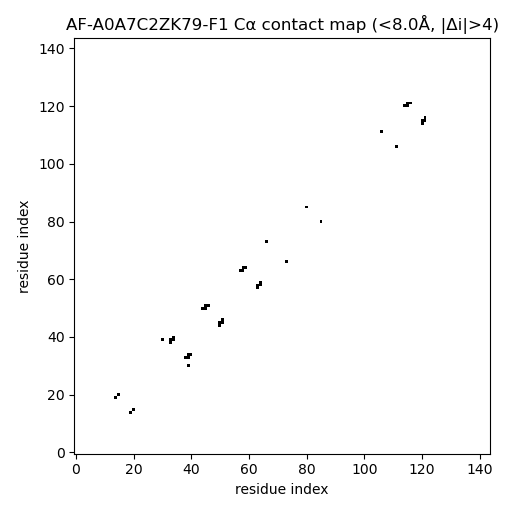 A 1 103 ? 26.583 -7.106 -16.422 1.00 82.25 103 LYS A C 1
ATOM 804 O O . LYS A 1 103 ? 26.888 -7.981 -17.238 1.00 82.25 103 LYS A O 1
ATOM 809 N N . PRO A 1 104 ? 25.918 -5.996 -16.781 1.00 78.38 104 PRO A N 1
ATOM 810 C CA . PRO A 1 104 ? 25.563 -5.728 -18.165 1.00 78.38 104 PRO A CA 1
ATOM 811 C C . PRO A 1 104 ? 26.822 -5.577 -19.025 1.00 78.38 104 PRO A C 1
ATOM 813 O O . PRO A 1 104 ? 27.836 -5.005 -18.607 1.00 78.38 104 PRO A O 1
ATOM 816 N N . LYS A 1 105 ? 26.768 -6.117 -20.245 1.00 81.94 105 LYS A N 1
ATOM 817 C CA . LYS A 1 105 ? 27.873 -6.021 -21.203 1.00 81.94 105 LYS A CA 1
ATOM 818 C C . LYS A 1 105 ? 28.079 -4.561 -21.604 1.00 81.94 105 LYS A C 1
ATOM 820 O O . LYS A 1 105 ? 27.125 -3.840 -21.879 1.00 81.94 105 LYS A O 1
ATOM 825 N N . ARG A 1 106 ? 29.340 -4.129 -21.673 1.00 79.94 106 ARG A N 1
ATOM 826 C CA . ARG A 1 106 ? 29.689 -2.812 -22.220 1.00 79.94 106 ARG A CA 1
ATOM 827 C C . ARG A 1 106 ? 29.500 -2.838 -23.734 1.00 79.94 106 ARG A C 1
ATOM 829 O O . ARG A 1 106 ? 30.065 -3.700 -24.402 1.00 79.94 106 ARG A O 1
ATOM 836 N N . ILE A 1 107 ? 28.748 -1.878 -24.258 1.00 86.56 107 ILE A N 1
ATOM 837 C CA . ILE A 1 107 ? 28.480 -1.710 -25.690 1.00 86.56 107 ILE A CA 1
ATOM 838 C C . ILE A 1 107 ? 29.040 -0.369 -26.167 1.00 86.56 107 ILE A C 1
ATOM 840 O O . ILE A 1 107 ? 28.885 0.653 -25.503 1.00 86.56 107 ILE A O 1
ATOM 844 N N . GLY A 1 108 ? 29.747 -0.388 -27.301 1.00 90.06 108 GLY A N 1
ATOM 845 C CA . GLY A 1 108 ? 30.264 0.812 -27.968 1.00 90.06 108 GLY A CA 1
ATOM 846 C C . GLY A 1 108 ? 29.243 1.431 -28.930 1.00 90.06 108 GLY A C 1
ATOM 847 O O . GLY A 1 108 ? 28.185 0.856 -29.165 1.00 90.06 108 GLY A O 1
ATOM 848 N N . LEU A 1 109 ? 29.576 2.571 -29.547 1.00 91.06 109 LEU A N 1
ATOM 849 C CA . LEU A 1 109 ? 28.658 3.337 -30.414 1.00 91.06 109 LEU A CA 1
ATOM 850 C C . LEU A 1 109 ? 28.068 2.524 -31.582 1.00 91.06 109 LEU A C 1
ATOM 852 O O . LEU A 1 109 ? 26.878 2.623 -31.863 1.00 91.06 109 LEU A O 1
ATOM 856 N N . LEU A 1 110 ? 28.876 1.682 -32.235 1.00 91.62 110 LEU A N 1
ATOM 857 C CA . LEU A 1 110 ? 28.399 0.791 -33.301 1.00 91.62 110 LEU A CA 1
ATOM 858 C C . LEU A 1 110 ? 27.487 -0.320 -32.766 1.00 91.62 110 LEU A C 1
ATOM 860 O O . LEU A 1 110 ? 26.517 -0.685 -33.421 1.00 91.62 110 LEU A O 1
ATOM 864 N N . GLY A 1 111 ? 27.782 -0.821 -31.564 1.00 87.44 111 GLY A N 1
ATOM 865 C CA . GLY A 1 111 ? 26.937 -1.789 -30.869 1.00 87.44 111 GLY A CA 1
ATOM 866 C C . GLY A 1 111 ? 25.573 -1.192 -30.543 1.00 87.44 111 GLY A C 1
ATOM 867 O O . GLY A 1 111 ? 24.566 -1.805 -30.856 1.00 87.44 111 GLY A O 1
ATOM 868 N N . LEU A 1 112 ? 25.531 0.046 -30.038 1.00 89.56 112 LEU A N 1
ATOM 869 C CA . LEU A 1 112 ? 24.283 0.765 -29.759 1.00 89.56 112 LEU A CA 1
ATOM 870 C C . LEU A 1 112 ? 23.405 0.929 -31.006 1.00 89.56 112 LEU A C 1
ATOM 872 O O . LEU A 1 112 ? 22.201 0.714 -30.935 1.00 89.56 112 LEU A O 1
ATOM 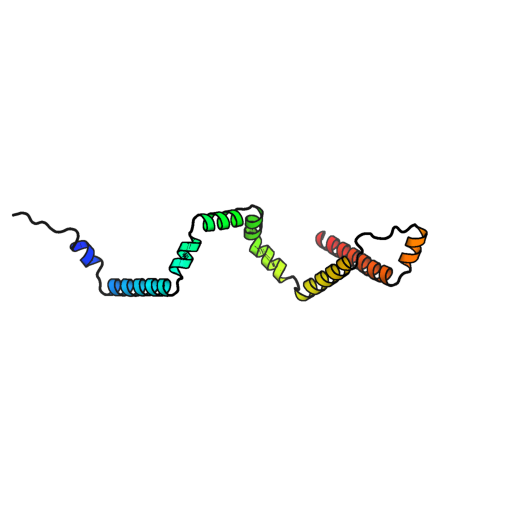876 N N . LEU A 1 113 ? 23.990 1.272 -32.159 1.00 91.00 113 LEU A N 1
ATOM 877 C CA . LEU A 1 113 ? 23.238 1.333 -33.420 1.00 91.00 113 LEU A CA 1
ATOM 878 C C . LEU A 1 113 ? 22.689 -0.038 -33.839 1.00 91.00 113 LEU A C 1
ATOM 880 O O . LEU A 1 113 ? 21.617 -0.105 -34.438 1.00 91.00 113 LEU A O 1
ATOM 884 N N . GLY A 1 114 ? 23.413 -1.116 -33.530 1.00 92.12 114 GLY A N 1
ATOM 885 C CA . GLY A 1 114 ? 22.934 -2.487 -33.687 1.00 92.12 114 GLY A CA 1
ATOM 886 C C . GLY A 1 114 ? 21.743 -2.786 -32.777 1.00 92.12 114 GLY A C 1
ATOM 887 O O . GLY A 1 114 ? 20.705 -3.211 -33.270 1.00 92.12 114 GLY A O 1
ATOM 888 N N . GLU A 1 115 ? 21.859 -2.473 -31.486 1.00 91.50 115 GLU A N 1
ATOM 889 C CA . GLU A 1 115 ? 20.789 -2.648 -30.493 1.00 91.50 115 GLU A CA 1
ATOM 890 C C . GLU A 1 115 ? 19.530 -1.851 -30.864 1.00 91.50 115 GLU A C 1
ATOM 892 O O . GLU A 1 115 ? 18.423 -2.350 -30.743 1.00 91.50 115 GLU A O 1
ATOM 897 N N . LEU A 1 116 ? 19.650 -0.641 -31.420 1.00 90.44 116 LEU A N 1
ATOM 898 C CA . LEU A 1 116 ? 18.479 0.130 -31.876 1.00 90.44 116 LEU A CA 1
ATOM 899 C C . LEU A 1 116 ? 17.714 -0.526 -33.042 1.00 90.44 116 LEU A C 1
ATOM 901 O O . LEU A 1 116 ? 16.573 -0.150 -33.329 1.00 90.44 116 LEU A O 1
ATOM 905 N N . ARG A 1 117 ? 18.328 -1.487 -33.737 1.00 90.69 117 ARG A N 1
ATOM 906 C CA . ARG A 1 117 ? 17.677 -2.294 -34.780 1.00 90.69 117 ARG A CA 1
ATOM 907 C C . ARG A 1 117 ? 17.078 -3.585 -34.228 1.00 90.69 117 ARG A C 1
ATOM 909 O O . ARG A 1 117 ? 16.351 -4.249 -34.965 1.00 90.69 117 ARG A O 1
ATOM 916 N N . ASP A 1 118 ? 17.384 -3.934 -32.983 1.00 94.00 118 ASP A N 1
ATOM 917 C CA . ASP A 1 118 ? 16.872 -5.128 -32.332 1.00 94.00 118 ASP A CA 1
ATOM 918 C C . ASP A 1 118 ? 15.358 -4.992 -32.042 1.00 94.00 118 ASP A C 1
ATOM 920 O O . ASP A 1 118 ? 14.918 -3.966 -31.506 1.00 94.00 118 ASP A O 1
ATOM 924 N N . PRO A 1 119 ? 14.530 -5.996 -32.392 1.00 92.31 119 PRO A N 1
ATOM 925 C CA . PRO A 1 119 ? 13.084 -5.940 -32.180 1.00 92.31 119 PRO A CA 1
ATOM 926 C C . PRO A 1 119 ? 12.643 -5.808 -30.713 1.00 92.31 119 PRO A C 1
ATOM 928 O O . PRO A 1 119 ? 11.578 -5.239 -30.455 1.00 92.31 119 PRO A O 1
ATOM 931 N N . ASP A 1 120 ? 13.399 -6.336 -29.748 1.00 90.00 120 ASP A N 1
ATOM 932 C CA . ASP A 1 120 ? 13.079 -6.239 -28.317 1.00 90.00 120 ASP A CA 1
ATOM 933 C C . ASP A 1 120 ? 13.408 -4.844 -27.783 1.00 90.00 120 ASP A C 1
ATOM 935 O O . ASP A 1 120 ? 12.585 -4.224 -27.097 1.00 90.00 120 ASP A O 1
ATOM 939 N N . VAL A 1 121 ? 14.556 -4.294 -28.186 1.00 91.31 121 VAL A N 1
ATOM 940 C CA . VAL A 1 121 ? 14.951 -2.915 -27.858 1.00 91.31 121 VAL A CA 1
ATOM 941 C C . VAL A 1 121 ? 13.962 -1.908 -28.447 1.00 91.31 121 VAL A C 1
ATOM 943 O O . VAL A 1 121 ? 13.546 -0.973 -27.757 1.00 91.31 121 VAL A O 1
ATOM 946 N N . GLN A 1 122 ? 13.515 -2.109 -29.690 1.00 93.62 122 GLN A N 1
ATOM 947 C CA . GLN A 1 122 ? 12.506 -1.253 -30.323 1.00 93.62 122 GLN A CA 1
ATOM 948 C C . GLN A 1 122 ? 11.157 -1.303 -29.603 1.00 93.62 122 GLN A C 1
ATOM 950 O O . GLN A 1 122 ? 10.539 -0.256 -29.390 1.00 93.62 122 GLN A O 1
ATOM 955 N N . ARG A 1 123 ? 10.711 -2.495 -29.184 1.00 90.12 123 ARG A N 1
ATOM 956 C CA . ARG A 1 123 ? 9.487 -2.652 -28.383 1.00 90.12 123 ARG A CA 1
ATOM 957 C C . ARG A 1 123 ? 9.590 -1.901 -27.054 1.00 90.12 123 ARG A C 1
ATOM 959 O O . ARG A 1 123 ? 8.679 -1.143 -26.721 1.00 90.12 123 ARG A O 1
ATOM 966 N N . GLY A 1 124 ? 10.710 -2.037 -26.341 1.00 89.00 124 GLY A N 1
ATOM 967 C CA . GLY A 1 124 ? 10.970 -1.292 -25.103 1.00 89.00 124 GLY A CA 1
ATOM 968 C C . GLY A 1 124 ? 10.996 0.225 -25.315 1.00 89.00 124 GLY A C 1
ATOM 969 O O . GLY A 1 124 ? 10.350 0.970 -24.577 1.00 89.00 124 GLY A O 1
ATOM 970 N N . MET A 1 125 ? 11.666 0.692 -26.372 1.00 90.50 125 MET A N 1
ATOM 971 C CA . MET A 1 125 ? 11.714 2.111 -26.739 1.00 90.50 125 MET A CA 1
ATOM 972 C C . MET A 1 125 ? 10.325 2.669 -27.075 1.00 90.50 125 MET A C 1
ATOM 974 O O . MET A 1 125 ? 9.997 3.785 -26.678 1.00 90.50 125 MET A O 1
ATOM 978 N N . GLY A 1 126 ? 9.483 1.886 -27.754 1.00 89.56 126 GLY A N 1
ATOM 979 C CA . GLY A 1 126 ? 8.090 2.245 -28.018 1.00 89.56 126 GLY A CA 1
ATOM 980 C C . GLY A 1 126 ? 7.296 2.475 -26.730 1.00 89.56 126 GLY A C 1
ATOM 981 O O . GLY A 1 126 ? 6.618 3.495 -26.603 1.00 89.56 126 GLY A O 1
ATOM 982 N N . VAL A 1 127 ? 7.445 1.587 -25.740 1.00 89.31 127 VAL A N 1
ATOM 983 C CA . VAL A 1 127 ? 6.830 1.755 -24.410 1.00 89.31 127 VAL A CA 1
ATOM 984 C C . VAL A 1 127 ? 7.338 3.024 -23.721 1.00 89.31 127 VAL A C 1
ATOM 986 O O . VAL A 1 127 ? 6.531 3.782 -23.181 1.00 89.31 127 VAL A O 1
ATOM 989 N N . LEU A 1 128 ? 8.647 3.297 -23.771 1.00 87.75 128 LEU A N 1
ATOM 990 C CA . LEU A 1 128 ? 9.230 4.516 -23.199 1.00 87.75 128 LEU A CA 1
ATOM 991 C C . LEU A 1 128 ? 8.676 5.781 -23.864 1.00 87.75 128 LEU A C 1
ATOM 993 O O . LEU A 1 128 ? 8.294 6.721 -23.173 1.00 87.75 128 LEU A O 1
ATOM 997 N N . ILE A 1 129 ? 8.582 5.805 -25.193 1.00 92.94 129 ILE A N 1
ATOM 998 C CA . ILE A 1 129 ? 8.043 6.946 -25.942 1.00 92.94 129 ILE A CA 1
ATOM 999 C C . ILE A 1 129 ? 6.568 7.182 -25.601 1.00 92.94 129 ILE A C 1
ATOM 1001 O O . ILE A 1 129 ? 6.170 8.325 -25.371 1.00 92.94 129 ILE A O 1
ATOM 1005 N N . GLU A 1 130 ? 5.750 6.131 -25.542 1.00 90.56 130 GLU A N 1
ATOM 1006 C CA . GLU A 1 130 ? 4.339 6.258 -25.157 1.00 90.56 130 GLU A CA 1
ATOM 1007 C C . GLU A 1 130 ? 4.176 6.715 -23.702 1.00 90.56 130 GLU A C 1
ATOM 1009 O O . GLU A 1 130 ? 3.332 7.570 -23.418 1.00 90.56 130 GLU A O 1
ATOM 1014 N N . LEU A 1 131 ? 5.032 6.240 -22.792 1.00 88.44 131 LEU A N 1
ATOM 1015 C CA . LEU A 1 131 ? 5.081 6.734 -21.416 1.00 88.44 131 LEU A CA 1
ATOM 1016 C C . LEU A 1 131 ? 5.406 8.233 -21.376 1.00 88.44 131 LEU A C 1
ATOM 1018 O O . LEU A 1 131 ? 4.696 8.998 -20.724 1.00 88.44 131 LEU A O 1
ATOM 1022 N N . LEU A 1 132 ? 6.429 8.673 -22.114 1.00 90.44 132 LEU A N 1
ATOM 1023 C CA . LEU A 1 132 ? 6.809 10.085 -22.199 1.00 90.44 132 LEU A CA 1
ATOM 1024 C C . LEU A 1 132 ? 5.667 10.951 -22.755 1.00 90.44 132 LEU A C 1
ATOM 1026 O O . LEU A 1 132 ? 5.368 12.009 -22.197 1.00 90.44 132 LEU A O 1
ATOM 1030 N N . LYS A 1 133 ? 4.972 10.490 -23.804 1.00 90.44 133 LYS A N 1
ATOM 1031 C CA . LYS A 1 133 ? 3.785 11.175 -24.348 1.00 90.44 133 LYS A CA 1
ATOM 1032 C C . LYS A 1 133 ? 2.656 11.267 -23.321 1.00 90.44 133 LYS A C 1
ATOM 1034 O O . LYS A 1 133 ? 2.010 12.312 -23.219 1.00 90.44 133 LYS A O 1
ATOM 1039 N N . ALA A 1 134 ? 2.398 10.193 -22.576 1.00 87.88 134 ALA A N 1
ATOM 1040 C CA . ALA A 1 134 ? 1.364 10.167 -21.546 1.00 87.88 134 ALA A CA 1
ATOM 1041 C C . ALA A 1 134 ? 1.678 11.146 -20.403 1.00 87.88 134 ALA A C 1
ATOM 1043 O O . ALA A 1 134 ? 0.793 11.898 -19.991 1.00 87.88 134 ALA A O 1
ATOM 1044 N N . ILE A 1 135 ? 2.939 11.194 -19.955 1.00 89.25 135 ILE A N 1
ATOM 1045 C CA . ILE A 1 135 ? 3.412 12.156 -18.949 1.00 89.25 135 ILE A CA 1
ATOM 1046 C C . ILE A 1 135 ? 3.210 13.591 -19.447 1.00 89.25 135 ILE A C 1
ATOM 1048 O O . I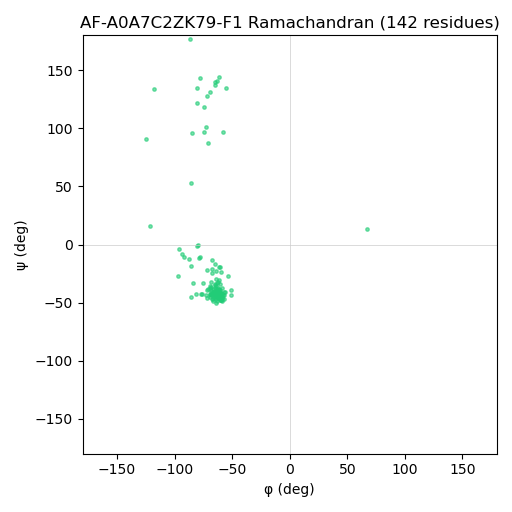LE A 1 135 ? 2.630 14.402 -18.727 1.00 89.25 135 ILE A O 1
ATOM 1052 N N . GLY A 1 136 ? 3.617 13.895 -20.685 1.00 89.81 136 GLY A N 1
ATOM 1053 C CA . GLY A 1 136 ? 3.444 15.228 -21.273 1.00 89.81 136 GLY A CA 1
ATOM 1054 C C . GLY A 1 136 ? 1.982 15.687 -21.290 1.00 89.81 136 GLY A C 1
ATOM 1055 O O . GLY A 1 136 ? 1.670 16.781 -20.824 1.00 89.81 136 GLY A O 1
ATOM 1056 N N . LYS A 1 137 ? 1.063 14.816 -21.731 1.00 92.38 137 LYS A N 1
ATOM 1057 C CA . LYS A 1 137 ? -0.385 15.099 -21.728 1.00 92.38 137 LYS A CA 1
ATOM 1058 C C . LYS A 1 137 ? -0.946 15.303 -20.317 1.00 92.38 137 LYS A C 1
ATOM 1060 O O . LYS A 1 137 ? -1.815 16.150 -20.116 1.00 92.38 137 LYS A O 1
ATOM 1065 N N . ALA A 1 138 ? -0.482 14.521 -19.342 1.00 85.31 138 ALA A N 1
ATOM 1066 C CA . ALA A 1 138 ? -0.922 14.648 -17.955 1.00 85.31 138 ALA A CA 1
ATOM 1067 C C . ALA A 1 138 ? -0.439 15.961 -17.319 1.00 85.31 138 ALA A C 1
ATOM 1069 O O . ALA A 1 138 ? -1.218 16.620 -16.633 1.00 85.31 138 ALA A O 1
ATOM 1070 N N . ALA A 1 139 ? 0.809 16.358 -17.586 1.00 83.44 139 ALA A N 1
ATOM 1071 C CA . ALA A 1 139 ? 1.385 17.612 -17.104 1.00 83.44 139 ALA A CA 1
ATOM 1072 C C . ALA A 1 139 ? 0.671 18.842 -17.691 1.00 83.44 139 ALA A C 1
ATOM 1074 O O . ALA A 1 139 ? 0.380 19.781 -16.954 1.00 83.44 139 ALA A O 1
ATOM 1075 N N . GLU A 1 140 ? 0.315 18.818 -18.981 1.00 87.06 140 GLU A N 1
ATOM 1076 C CA . GLU A 1 140 ? -0.473 19.886 -19.619 1.00 87.06 140 GLU A CA 1
ATOM 1077 C C . GLU A 1 140 ? -1.856 20.044 -18.963 1.00 87.06 140 GLU A C 1
ATOM 1079 O O . GLU A 1 140 ? -2.313 21.156 -18.705 1.00 87.06 140 GLU A O 1
ATOM 1084 N N . LYS A 1 141 ? -2.517 18.926 -18.640 1.00 75.56 141 LYS A N 1
ATOM 1085 C CA . LYS A 1 141 ? -3.861 18.921 -18.045 1.00 75.56 141 LYS A CA 1
ATOM 1086 C C . LYS A 1 141 ? -3.905 19.486 -16.618 1.00 75.56 141 LYS A C 1
ATOM 1088 O O . LYS A 1 141 ? -4.976 19.876 -16.179 1.00 75.56 141 LYS A O 1
ATOM 1093 N N . GLN A 1 142 ? -2.777 19.516 -15.903 1.00 66.06 142 GLN A N 1
ATOM 1094 C CA . GLN A 1 142 ? -2.671 20.101 -14.557 1.00 66.06 142 GLN A CA 1
ATOM 1095 C C . GLN A 1 142 ? -2.369 21.611 -14.570 1.00 66.06 142 GLN A C 1
ATOM 1097 O O . GLN A 1 142 ? -2.454 22.247 -13.525 1.00 66.06 142 GLN A O 1
ATOM 1102 N N . GLN A 1 143 ? -1.996 22.179 -15.724 1.00 58.59 143 GLN A N 1
ATOM 1103 C CA . GLN A 1 143 ? -1.702 23.612 -15.889 1.00 58.59 143 GLN A CA 1
ATOM 1104 C C . GLN A 1 143 ? -2.900 24.428 -16.415 1.00 58.59 143 GLN A C 1
ATOM 1106 O O . GLN A 1 143 ? -2.789 25.646 -16.548 1.00 58.59 143 GLN A O 1
ATOM 1111 N N . LYS A 1 144 ? -4.023 23.769 -16.729 1.00 45.75 144 LYS A N 1
ATOM 1112 C CA . LYS A 1 144 ? -5.319 24.385 -17.056 1.00 45.75 144 LYS A CA 1
ATOM 1113 C C . LYS A 1 144 ? -6.253 24.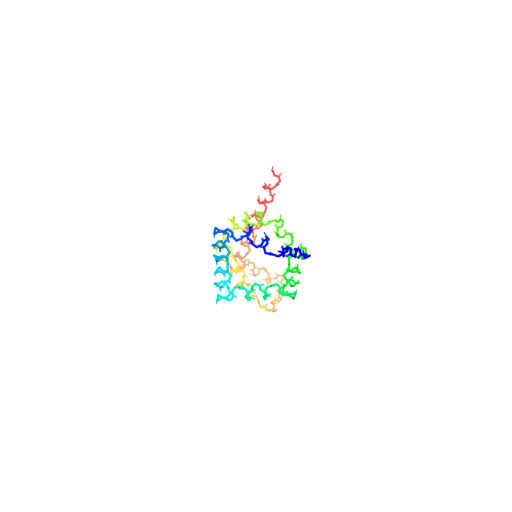290 -15.861 1.00 45.75 144 LYS A C 1
ATOM 1115 O O . LYS A 1 144 ? -7.033 25.246 -15.679 1.00 45.75 144 LYS A O 1
#

Foldseek 3Di:
DDDPPPPVVVVVVVCPDVVNVVVVVVVVVVVVVCVVVCVVVVVVVCVPPVNVVVVCCVCVPPVNVVCVVCVVVVCVVVVPDPPVVVVVVVVVVVVVVVPQPPDDDDADPVRVVVLCPDPVSVVVVVVVVVVVVVVVVVVVVVVD

pLDDT: mean 81.77, std 12.25, range [40.47, 94.0]

Radius of gyration: 34.24 Å; Cα contacts (8 Å, |Δi|>4): 22; chains: 1; bounding box: 65×42×110 Å

Solvent-accessible surface area (backbone atoms only — not comparable to full-atom values): 8385 Å² total; per-residue (Å²): 137,84,83,82,74,62,73,67,61,68,55,49,66,74,57,60,41,72,70,50,47,52,54,48,50,54,48,51,53,50,53,51,53,36,46,76,69,44,48,50,57,52,52,51,59,53,64,32,67,70,47,42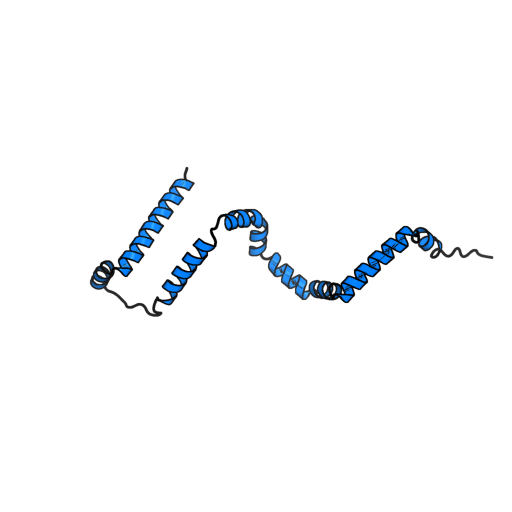,49,52,52,43,54,58,48,70,33,73,67,43,43,55,44,63,80,34,42,70,59,47,51,63,49,55,73,69,52,59,60,71,63,49,50,55,51,52,51,54,50,50,54,54,57,70,68,53,60,97,72,71,81,90,71,54,76,70,50,48,60,52,46,65,69,33,71,68,53,42,52,53,49,50,52,52,51,52,49,52,52,51,50,52,55,53,56,56,64,74,76,110